Protein AF-A0A2V9ITG3-F1 (afdb_monomer)

pLDDT: mean 90.9, std 16.37, range [33.19, 98.81]

Foldseek 3Di:
DDPDDPPPPPDPPPQQDWDQDPPVGDTFGPDEAECQPCNLDPPCLVVLLVVVVVCVVSNGAEYEDEPNSHLNLLSLLVRCVVVPVSHQYEYEACDPDPVSLVVRVVVSCVSNVHPDHNYYYHPDDDD

Nearest PDB structures (foldseek):
  4exb-assembly2_C  TM=9.124E-01  e=1.976E-08  Pseudomonas aeruginosa PAO1
  4exb-assembly2_F  TM=9.125E-01  e=4.238E-08  Pseudomonas aeruginosa PAO1
  4exa-assembly1_B  TM=8.986E-01  e=3.732E-08  Pseudomonas aeruginosa PAO1
  4exb-assembly1_B  TM=9.087E-01  e=7.046E-08  Pseudomonas aeruginosa PAO1
  4exa-assembly1_A  TM=8.989E-01  e=3.240E-07  Pseudomonas aeruginosa PAO1

Mean predicted aligned error: 6.4 Å

Sequence (127 aa):
MNSADNLRGGTSIDALPSRPLGRIGKEVSILGLGGEGILRTHGETARAIRVIHRALDLGITYCDTAPAYASSRDYYGAALGERRQQVFLASKTHDRSRDGSLRLLDDSLLRLRTDHLDLWQLHDLRT

Radius of gyration: 18.31 Å; Cα contacts (8 Å, |Δi|>4): 181; chains: 1; bounding box: 38×40×70 Å

Secondary structure (DSSP, 8-state):
-------------PPPPEEE-GGG--EEESSEE-TTSGGGSSS-HHHHHHHHHHHHHTT--EEE--TTSTTHHHHHHHH-GGGGGG-EEEEEE---SHHHHHHHHHHHHHHHT-S--SEEEE-----

Structure (mmCIF, N/CA/C/O backbone):
data_AF-A0A2V9ITG3-F1
#
_entry.id   AF-A0A2V9ITG3-F1
#
loop_
_atom_site.group_PDB
_atom_site.id
_atom_site.type_symbol
_atom_site.label_atom_id
_atom_site.label_alt_id
_atom_site.label_comp_id
_atom_site.label_asym_id
_atom_site.label_entity_id
_atom_site.label_seq_id
_atom_site.pdbx_PDB_ins_code
_atom_site.Cartn_x
_atom_site.Cartn_y
_atom_site.Cartn_z
_atom_site.occupancy
_atom_site.B_iso_or_equiv
_atom_site.auth_seq_id
_atom_site.auth_comp_id
_atom_site.auth_asym_id
_atom_site.auth_atom_id
_atom_site.pdbx_PDB_model_num
ATOM 1 N N . MET A 1 1 ? -17.707 28.051 47.740 1.00 40.97 1 MET A N 1
ATOM 2 C CA . MET A 1 1 ? -17.905 27.454 46.403 1.00 40.97 1 MET A CA 1
ATOM 3 C C . MET A 1 1 ? -16.683 27.813 45.585 1.00 40.97 1 MET A C 1
ATOM 5 O O . MET A 1 1 ? -16.570 28.964 45.194 1.00 40.97 1 MET A O 1
ATOM 9 N N . ASN A 1 2 ? -15.712 26.903 45.477 1.00 33.19 2 ASN A N 1
ATOM 10 C CA . ASN A 1 2 ? -14.466 27.182 44.768 1.00 33.19 2 ASN A CA 1
ATOM 11 C C . ASN A 1 2 ? -14.447 26.402 43.453 1.00 33.19 2 ASN A C 1
ATOM 13 O O . ASN A 1 2 ? -14.582 25.180 43.444 1.00 33.19 2 ASN A O 1
ATOM 17 N N . SER A 1 3 ? -14.329 27.154 42.367 1.00 43.75 3 SER A N 1
ATOM 18 C CA . SER A 1 3 ? -14.246 26.696 40.988 1.00 43.75 3 SER A CA 1
ATOM 19 C C . SER A 1 3 ? -12.851 26.144 40.716 1.00 43.75 3 SER A C 1
ATOM 21 O O . SER A 1 3 ? -11.974 26.885 40.288 1.00 43.75 3 SER A O 1
ATOM 23 N N . ALA A 1 4 ? -12.626 24.860 40.981 1.00 43.00 4 ALA A N 1
ATOM 24 C CA . ALA A 1 4 ? -11.415 24.168 40.548 1.00 43.00 4 ALA A CA 1
ATOM 25 C C . ALA A 1 4 ? -11.599 22.650 40.654 1.00 43.00 4 ALA A C 1
ATOM 27 O O . ALA A 1 4 ? -11.068 22.051 41.578 1.00 43.00 4 ALA A O 1
ATOM 28 N N . ASP A 1 5 ? -12.357 22.021 39.744 1.00 44.09 5 ASP A N 1
ATOM 29 C CA . ASP A 1 5 ? -12.297 20.549 39.653 1.00 44.09 5 ASP A CA 1
ATOM 30 C C . ASP A 1 5 ? -12.671 19.915 38.300 1.00 44.09 5 ASP A C 1
ATOM 32 O O . ASP A 1 5 ? -12.990 18.735 38.235 1.00 44.09 5 ASP A O 1
ATOM 36 N N . ASN A 1 6 ? -12.592 20.648 37.181 1.00 41.38 6 ASN A N 1
ATOM 37 C CA . ASN A 1 6 ? -12.996 20.106 35.869 1.00 41.38 6 ASN A CA 1
ATOM 38 C C . ASN A 1 6 ? -11.874 20.028 34.817 1.00 41.38 6 ASN A C 1
ATOM 40 O O . ASN A 1 6 ? -12.112 20.243 33.634 1.00 41.38 6 ASN A O 1
ATOM 44 N N . LEU A 1 7 ? -10.643 19.693 35.226 1.00 44.16 7 LEU A N 1
ATOM 45 C CA . LEU A 1 7 ? -9.507 19.508 34.301 1.00 44.16 7 LEU A CA 1
ATOM 46 C C . LEU A 1 7 ? -8.921 18.085 34.277 1.00 44.16 7 LEU A C 1
ATOM 48 O O . LEU A 1 7 ? -7.774 17.891 33.886 1.00 44.16 7 LEU A O 1
ATOM 52 N N . ARG A 1 8 ? -9.706 17.061 34.629 1.00 46.09 8 ARG A N 1
ATOM 53 C CA . ARG A 1 8 ? -9.332 15.650 34.403 1.00 46.09 8 ARG A CA 1
ATOM 54 C C . ARG A 1 8 ? -10.252 14.970 33.390 1.00 46.09 8 ARG A C 1
ATOM 56 O O . ARG A 1 8 ? -10.759 13.884 33.630 1.00 46.09 8 ARG A O 1
ATOM 63 N N . GLY A 1 9 ? -10.462 15.613 32.246 1.00 39.00 9 GLY A N 1
ATOM 64 C CA . GLY A 1 9 ? -10.993 14.956 31.055 1.00 39.00 9 GLY A CA 1
ATOM 65 C C . GLY A 1 9 ? -9.828 14.520 30.180 1.00 39.00 9 GLY A C 1
ATOM 66 O O . GLY A 1 9 ? -9.406 15.276 29.312 1.00 39.00 9 GLY A O 1
ATOM 67 N N . GLY A 1 10 ? -9.265 13.336 30.431 1.00 40.88 10 GLY A N 1
ATOM 68 C CA . GLY A 1 10 ? -8.430 12.692 29.422 1.00 40.88 10 GLY A CA 1
ATOM 69 C C . GLY A 1 10 ? -9.311 12.486 28.198 1.00 40.88 10 GLY A C 1
ATOM 70 O O . GLY A 1 10 ? -10.296 11.760 28.282 1.00 40.88 10 GLY A O 1
ATOM 71 N N . THR A 1 11 ? -9.021 13.180 27.102 1.00 45.78 11 THR A N 1
ATOM 72 C CA . THR A 1 11 ? -9.685 12.939 25.827 1.00 45.78 11 THR A CA 1
ATOM 73 C C . THR A 1 11 ? -9.420 11.486 25.459 1.00 45.78 11 THR A C 1
ATOM 75 O O . THR A 1 11 ? -8.311 11.133 25.052 1.00 45.78 11 THR A O 1
ATOM 78 N N . SER A 1 12 ? -10.427 10.620 25.618 1.00 53.47 12 SER A N 1
ATOM 79 C CA . SER A 1 12 ? -10.495 9.441 24.770 1.00 53.47 12 SER A CA 1
ATOM 80 C C . SER A 1 12 ? -10.388 9.988 23.360 1.00 53.47 12 SER A C 1
ATOM 82 O O . SER A 1 12 ? -11.164 10.856 22.961 1.00 53.47 12 SER A O 1
ATOM 84 N N . ILE A 1 13 ? -9.349 9.585 22.639 1.00 60.88 13 ILE A N 1
ATOM 85 C CA . ILE A 1 13 ? -9.327 9.825 21.206 1.00 60.88 13 ILE A CA 1
ATOM 86 C C . ILE A 1 13 ? -10.509 9.002 20.716 1.00 60.88 13 ILE A C 1
ATOM 88 O O . ILE A 1 13 ? -10.433 7.772 20.729 1.00 60.88 13 ILE A O 1
ATOM 92 N N . ASP A 1 14 ? -11.637 9.655 20.436 1.00 72.38 14 ASP A N 1
ATOM 93 C CA . ASP A 1 14 ? -12.768 8.971 19.830 1.00 72.38 14 ASP A CA 1
ATOM 94 C C . ASP A 1 14 ? -12.228 8.231 18.608 1.00 72.38 14 ASP A C 1
ATOM 96 O O . ASP A 1 14 ? -11.397 8.765 17.862 1.00 72.38 14 ASP A O 1
ATOM 100 N N . ALA A 1 15 ? -12.614 6.961 18.472 1.00 81.62 15 ALA A N 1
ATOM 101 C CA . ALA A 1 15 ? -12.135 6.117 17.389 1.00 81.62 15 ALA A CA 1
ATOM 102 C C . ALA A 1 15 ? -12.287 6.859 16.053 1.00 81.62 15 ALA A C 1
ATOM 104 O O . ALA A 1 15 ? -13.326 7.478 15.801 1.00 81.62 15 ALA A O 1
ATOM 105 N N . LEU A 1 16 ? -11.243 6.822 15.215 1.00 93.19 16 LEU A N 1
ATOM 106 C CA . LEU A 1 16 ? -11.235 7.521 13.932 1.00 93.19 16 LEU A CA 1
ATOM 107 C C . LEU A 1 16 ? -12.492 7.119 13.137 1.00 93.19 16 LEU A C 1
ATOM 109 O O . LEU A 1 16 ? -12.670 5.924 12.888 1.00 93.19 16 LEU A O 1
ATOM 113 N N . PRO A 1 17 ? -13.368 8.067 12.744 1.00 96.38 17 PRO A N 1
ATOM 114 C CA . PRO A 1 17 ? -14.622 7.715 12.093 1.00 96.38 17 PRO A CA 1
ATOM 115 C C . PRO A 1 17 ? -14.404 6.883 10.826 1.00 96.38 17 PRO A C 1
ATOM 117 O O . PRO A 1 17 ? -13.418 7.076 10.107 1.00 96.38 17 PRO A O 1
ATOM 120 N N . SER A 1 18 ? -15.351 5.996 10.523 1.00 96.88 18 SER A N 1
ATOM 121 C CA . SER A 1 18 ? -15.377 5.220 9.282 1.00 96.88 18 SER A CA 1
ATOM 122 C C . SER A 1 18 ? -16.533 5.632 8.375 1.00 96.88 18 SER A C 1
ATOM 124 O O . SER A 1 18 ? -17.512 6.244 8.813 1.00 96.88 18 SER A O 1
ATOM 126 N N . ARG A 1 19 ? -16.388 5.334 7.083 1.00 97.62 19 ARG A N 1
ATOM 127 C CA . ARG A 1 19 ? -17.440 5.460 6.075 1.00 97.62 19 ARG A CA 1
ATOM 128 C C . ARG A 1 19 ? -17.390 4.285 5.094 1.00 97.62 19 ARG A C 1
ATOM 130 O O . ARG A 1 19 ? -16.294 3.798 4.797 1.00 97.62 19 ARG A O 1
ATOM 137 N N . PRO A 1 20 ? -18.534 3.889 4.510 1.00 98.00 20 PRO A N 1
ATOM 138 C CA . PRO A 1 20 ? -18.556 2.878 3.465 1.00 98.00 20 PRO A CA 1
ATOM 139 C C . PRO A 1 20 ? -17.911 3.423 2.188 1.00 98.00 20 PRO A C 1
ATOM 141 O O . PRO A 1 20 ? -18.214 4.532 1.732 1.00 98.00 20 PRO A O 1
ATOM 144 N N . LEU A 1 21 ? -17.041 2.626 1.570 1.00 96.81 21 LEU A N 1
ATOM 145 C CA . LEU A 1 21 ? -16.404 2.979 0.307 1.00 96.81 21 LEU A CA 1
ATOM 146 C C . LEU A 1 21 ? -17.370 2.773 -0.871 1.00 96.81 21 LEU A C 1
ATOM 148 O O . LEU A 1 21 ? -17.430 1.705 -1.482 1.00 96.81 21 LEU A O 1
ATOM 152 N N . GLY A 1 22 ? -18.134 3.812 -1.207 1.00 95.19 22 GLY A N 1
ATOM 153 C CA . GLY A 1 22 ? -19.051 3.808 -2.349 1.00 95.19 22 GLY A CA 1
ATOM 154 C C . GLY A 1 22 ? -19.985 2.592 -2.349 1.00 95.19 22 GLY A C 1
ATOM 155 O O . GLY A 1 22 ? -20.557 2.232 -1.326 1.00 95.19 22 GLY A O 1
ATOM 156 N N . ARG A 1 23 ? -20.122 1.930 -3.505 1.00 95.81 23 ARG A N 1
ATOM 157 C CA . ARG A 1 23 ? -20.928 0.700 -3.638 1.00 95.81 23 ARG A CA 1
ATOM 158 C C . ARG A 1 23 ? -20.206 -0.571 -3.181 1.00 95.81 23 ARG A C 1
ATOM 160 O O . ARG A 1 23 ? -20.860 -1.597 -3.052 1.00 95.81 23 ARG A O 1
ATOM 167 N N . ILE A 1 24 ? -18.892 -0.509 -2.943 1.00 93.62 24 ILE A N 1
ATOM 168 C CA . ILE A 1 24 ? -18.121 -1.638 -2.393 1.00 93.62 24 ILE A CA 1
ATOM 169 C C . ILE A 1 24 ? -18.601 -1.929 -0.964 1.00 93.62 24 ILE A C 1
ATOM 171 O O . ILE A 1 24 ? -18.556 -3.071 -0.521 1.00 93.62 24 ILE A O 1
ATOM 175 N N . GLY A 1 25 ? -19.080 -0.907 -0.242 1.00 95.44 25 GLY A N 1
ATOM 176 C CA . GLY A 1 25 ? -19.710 -1.062 1.074 1.00 95.44 25 GLY A CA 1
ATOM 177 C C . GLY A 1 25 ? -18.746 -1.443 2.200 1.00 95.44 25 GLY A C 1
ATOM 178 O O . GLY A 1 25 ? -19.170 -1.601 3.339 1.00 95.44 25 GLY A O 1
ATOM 179 N N . LYS A 1 26 ? -17.447 -1.572 1.912 1.00 96.50 26 LYS A N 1
ATOM 180 C CA . LYS A 1 26 ? -16.418 -1.790 2.927 1.00 96.50 26 LYS A CA 1
ATOM 181 C C . LYS A 1 26 ? -16.261 -0.530 3.775 1.00 96.50 26 LYS A C 1
ATOM 183 O O . LYS A 1 26 ? -15.973 0.536 3.234 1.00 96.50 26 LYS A O 1
ATOM 188 N N . GLU A 1 27 ? -16.407 -0.672 5.087 1.00 97.50 27 GLU A N 1
ATOM 189 C CA . GLU A 1 27 ? -16.092 0.385 6.047 1.00 97.50 27 GLU A CA 1
ATOM 190 C C . GLU A 1 27 ? -14.583 0.636 6.085 1.00 97.50 27 GLU A C 1
ATOM 192 O O . GLU A 1 27 ? -13.795 -0.276 6.357 1.00 97.50 27 GLU A O 1
ATOM 197 N N . VAL A 1 28 ? -14.187 1.877 5.814 1.00 97.81 28 VAL A N 1
ATOM 198 C CA . VAL A 1 28 ? -12.799 2.342 5.885 1.00 97.81 28 VAL A CA 1
ATOM 199 C C . VAL A 1 28 ? -12.731 3.649 6.665 1.00 97.81 28 VAL A C 1
ATOM 201 O O . VAL A 1 28 ? -13.698 4.410 6.702 1.00 97.81 28 VAL A O 1
ATOM 204 N N . SER A 1 29 ? -11.598 3.919 7.304 1.00 98.06 29 SER A N 1
ATOM 205 C CA . SER A 1 29 ? -11.368 5.171 8.023 1.00 98.06 29 SER A CA 1
ATOM 206 C C . SER A 1 29 ? -11.512 6.384 7.099 1.00 98.06 29 SER A C 1
ATOM 208 O O . SER A 1 29 ? -11.103 6.351 5.939 1.00 98.06 29 SER A O 1
ATOM 210 N N . ILE A 1 30 ? -12.038 7.498 7.621 1.00 96.75 30 ILE A N 1
ATOM 211 C CA . ILE A 1 30 ? -12.209 8.743 6.846 1.00 96.75 30 ILE A CA 1
ATOM 212 C C . ILE A 1 30 ? -10.884 9.395 6.417 1.00 96.75 30 ILE A C 1
ATOM 214 O O . ILE A 1 30 ? -10.885 10.289 5.573 1.00 96.75 30 ILE A O 1
ATOM 218 N N . LEU A 1 31 ? -9.762 8.953 6.990 1.00 96.94 31 LEU A N 1
ATOM 219 C CA . LEU A 1 31 ? -8.406 9.291 6.564 1.00 96.94 31 LEU A CA 1
ATOM 220 C C . LEU A 1 31 ? -7.690 8.023 6.105 1.00 96.94 31 LEU A C 1
ATOM 222 O O . LEU A 1 31 ? -7.851 6.973 6.722 1.00 96.94 31 LEU A O 1
ATOM 226 N N . GLY A 1 32 ? -6.868 8.133 5.064 1.00 97.44 32 GLY A N 1
ATOM 227 C CA . GLY A 1 32 ? -6.016 7.048 4.580 1.00 97.44 32 GLY A CA 1
ATOM 228 C C . GLY A 1 32 ? -4.529 7.375 4.695 1.00 97.44 32 GLY A C 1
ATOM 229 O O . GLY A 1 32 ? -4.137 8.544 4.691 1.00 97.44 32 GLY A O 1
ATOM 230 N N . LEU A 1 33 ? -3.691 6.340 4.756 1.00 98.31 33 LEU A N 1
ATOM 231 C CA . LEU A 1 33 ? -2.240 6.476 4.650 1.00 98.31 33 LEU A CA 1
ATOM 232 C C . LEU A 1 33 ? -1.817 6.401 3.177 1.00 98.31 33 LEU A C 1
ATOM 234 O O . LEU A 1 33 ? -1.843 5.334 2.562 1.00 98.31 33 LEU A O 1
ATOM 238 N N . GLY A 1 34 ? -1.406 7.541 2.621 1.00 96.62 34 GLY A N 1
ATOM 239 C CA . GLY A 1 34 ? -0.881 7.633 1.258 1.00 96.62 34 GLY A CA 1
ATOM 240 C C . GLY A 1 34 ? 0.555 7.114 1.121 1.00 96.62 34 GLY A C 1
ATOM 241 O O . GLY A 1 34 ? 1.404 7.362 1.981 1.00 96.62 34 GLY A O 1
ATOM 242 N N . GLY A 1 35 ? 0.850 6.451 0.000 1.00 92.44 35 GLY A N 1
ATOM 243 C CA . GLY A 1 35 ? 2.172 5.886 -0.302 1.00 92.44 35 GLY A CA 1
ATOM 244 C C . GLY A 1 35 ? 3.220 6.882 -0.824 1.00 92.44 35 GLY A C 1
ATOM 245 O O . GLY A 1 35 ? 4.370 6.499 -1.016 1.00 92.44 35 GLY A O 1
ATOM 246 N N . GLU A 1 36 ? 2.846 8.146 -1.040 1.00 86.75 36 GLU A N 1
A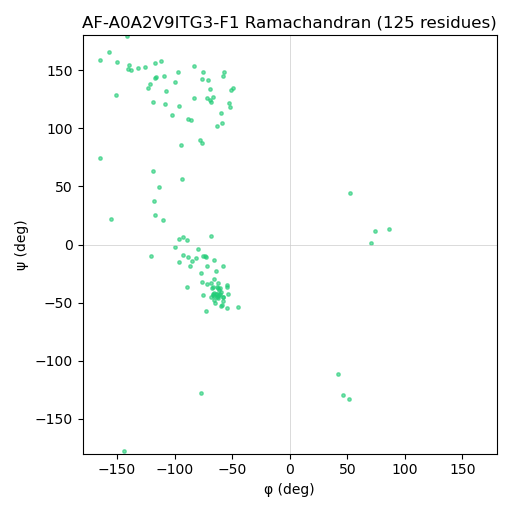TOM 247 C CA . GLU A 1 36 ? 3.655 9.160 -1.744 1.00 86.75 36 GLU A CA 1
ATOM 248 C C . GLU A 1 36 ? 4.647 9.928 -0.839 1.00 86.75 36 GLU A C 1
ATOM 250 O O . GLU A 1 36 ? 5.589 10.539 -1.336 1.00 86.75 36 GLU A O 1
ATOM 255 N N . GLY A 1 37 ? 4.451 9.912 0.488 1.00 88.81 37 GLY A N 1
ATOM 256 C CA . GLY A 1 37 ? 5.290 10.634 1.460 1.00 88.81 37 GLY A CA 1
ATOM 257 C C . GLY A 1 37 ? 6.632 9.943 1.743 1.00 88.81 37 GLY A C 1
ATOM 258 O O . GLY A 1 37 ? 7.355 9.551 0.833 1.00 88.81 37 GLY A O 1
ATOM 259 N N . ILE A 1 38 ? 6.958 9.715 3.023 1.00 89.50 38 ILE A N 1
ATOM 260 C CA . ILE A 1 38 ? 8.146 8.914 3.403 1.00 89.50 38 ILE A CA 1
ATOM 261 C C . ILE A 1 38 ? 8.108 7.492 2.816 1.00 89.50 38 ILE A C 1
ATOM 263 O O . ILE A 1 38 ? 9.123 6.820 2.708 1.00 89.50 38 ILE A O 1
ATOM 267 N N . LEU A 1 39 ? 6.935 7.022 2.397 1.00 92.62 39 LEU A N 1
ATOM 268 C CA . LEU A 1 39 ? 6.791 5.730 1.743 1.00 92.62 39 LEU A CA 1
ATOM 269 C C . LEU A 1 39 ? 7.358 5.718 0.306 1.00 92.62 39 LEU A C 1
ATOM 271 O O . LEU A 1 39 ? 7.687 4.641 -0.183 1.00 92.62 39 LEU A O 1
ATOM 275 N N . ARG A 1 40 ? 7.560 6.873 -0.347 1.00 93.25 40 ARG A N 1
ATOM 276 C CA . ARG A 1 40 ? 8.184 6.977 -1.681 1.00 93.25 40 ARG A CA 1
ATOM 277 C C . ARG A 1 40 ? 9.700 7.212 -1.634 1.00 93.25 40 ARG A C 1
ATOM 279 O O . ARG A 1 40 ? 10.331 7.420 -2.666 1.00 93.25 40 ARG A O 1
ATOM 286 N N . THR A 1 41 ? 10.336 7.173 -0.471 1.0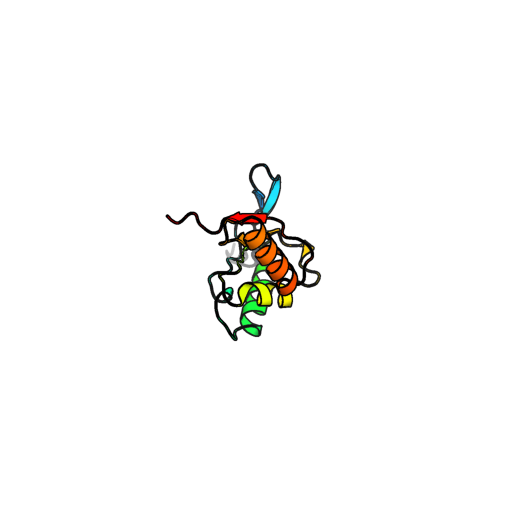0 91.88 41 THR A N 1
ATOM 287 C CA . THR A 1 41 ? 11.796 7.325 -0.376 1.00 91.88 41 THR A CA 1
ATOM 288 C C . THR A 1 41 ? 12.482 5.965 -0.292 1.00 91.88 41 THR A C 1
ATOM 290 O O . THR A 1 41 ? 11.925 5.003 0.233 1.00 91.88 41 THR A O 1
ATOM 293 N N . HIS A 1 42 ? 13.695 5.849 -0.831 1.00 92.88 42 HIS A N 1
ATOM 294 C CA . HIS A 1 42 ? 14.536 4.660 -0.650 1.00 92.88 42 HIS A CA 1
ATOM 295 C C . HIS A 1 42 ? 15.299 4.730 0.680 1.00 92.88 42 HIS A C 1
ATOM 297 O O . HIS A 1 42 ? 15.573 5.819 1.175 1.00 92.88 42 HIS A O 1
ATOM 303 N N . GLY A 1 43 ? 15.662 3.573 1.242 1.00 94.69 43 GLY A N 1
ATOM 304 C CA . GLY A 1 43 ? 16.536 3.488 2.422 1.00 94.69 43 GLY A CA 1
ATOM 305 C C . GLY A 1 43 ? 15.890 3.880 3.756 1.00 94.69 43 GLY A C 1
ATOM 306 O O . GLY A 1 43 ? 16.588 4.014 4.753 1.00 94.69 43 GLY A O 1
ATOM 307 N N . GLU A 1 44 ? 14.566 4.033 3.805 1.00 96.31 44 GLU A N 1
ATOM 308 C CA . GLU A 1 44 ? 13.827 4.543 4.970 1.00 96.31 44 GLU A CA 1
ATOM 309 C C . GLU A 1 44 ? 12.993 3.457 5.664 1.00 96.31 44 GLU A C 1
ATOM 311 O O . GLU A 1 44 ? 12.056 3.760 6.401 1.00 96.31 44 GLU A O 1
ATOM 316 N N . THR A 1 45 ? 13.335 2.179 5.468 1.00 95.50 45 THR A N 1
ATOM 317 C CA . THR A 1 45 ? 12.570 1.014 5.948 1.00 95.50 45 THR A CA 1
ATOM 318 C C . THR A 1 45 ? 12.111 1.156 7.397 1.00 95.50 45 THR A C 1
ATOM 320 O O . THR A 1 45 ? 10.917 1.084 7.679 1.00 95.50 45 THR A O 1
ATOM 323 N N . ALA A 1 46 ? 13.031 1.426 8.329 1.00 97.12 46 ALA A N 1
ATOM 324 C CA . ALA A 1 46 ? 12.690 1.533 9.747 1.00 97.12 46 ALA A CA 1
ATOM 325 C C . ALA A 1 46 ? 11.7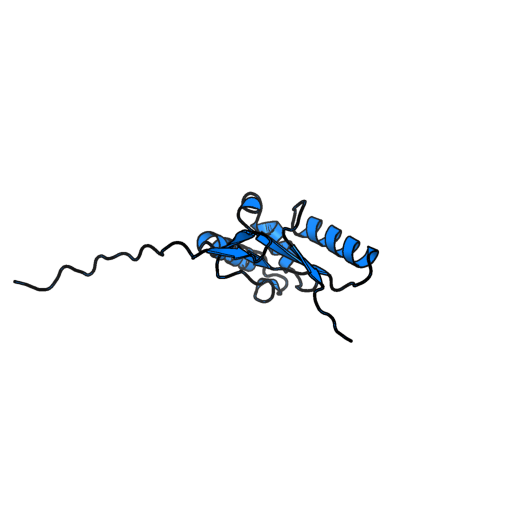28 2.697 10.037 1.00 97.12 46 ALA A C 1
ATOM 327 O O . ALA A 1 46 ? 10.852 2.584 10.894 1.00 97.12 46 ALA A O 1
ATOM 328 N N . ARG A 1 47 ? 11.876 3.826 9.338 1.00 97.69 47 ARG A N 1
ATOM 329 C CA . ARG A 1 47 ? 11.018 5.001 9.516 1.00 97.69 47 ARG A CA 1
ATOM 330 C C . ARG A 1 47 ? 9.646 4.788 8.885 1.00 97.69 47 ARG A C 1
ATOM 332 O O . ARG A 1 47 ? 8.647 5.103 9.525 1.00 97.69 47 ARG A O 1
ATOM 339 N N . ALA A 1 48 ? 9.592 4.225 7.682 1.00 97.94 48 ALA A N 1
ATOM 340 C CA . ALA A 1 48 ? 8.351 3.908 6.988 1.00 97.94 48 ALA A CA 1
ATOM 341 C C . ALA A 1 48 ? 7.518 2.878 7.764 1.00 97.94 48 ALA A C 1
ATOM 343 O O . ALA A 1 48 ? 6.330 3.107 7.974 1.00 97.94 48 ALA A O 1
ATOM 344 N N . ILE A 1 49 ? 8.144 1.817 8.291 1.00 98.12 49 ILE A N 1
ATOM 345 C CA . ILE A 1 49 ? 7.477 0.828 9.155 1.00 98.12 49 ILE A CA 1
ATOM 346 C C . ILE A 1 49 ? 6.864 1.505 10.390 1.00 98.12 49 ILE A C 1
ATOM 348 O O . ILE A 1 49 ? 5.701 1.261 10.707 1.00 98.12 49 ILE A O 1
ATOM 352 N N . ARG A 1 50 ? 7.598 2.408 11.061 1.00 98.19 50 ARG A N 1
ATOM 353 C CA . ARG A 1 50 ? 7.052 3.160 12.207 1.00 98.19 50 ARG A CA 1
ATOM 354 C C . ARG A 1 50 ? 5.857 4.028 11.823 1.00 98.19 50 ARG A C 1
ATOM 356 O O . ARG A 1 50 ? 4.910 4.108 12.597 1.00 98.19 50 ARG A O 1
ATOM 363 N N . VAL A 1 51 ? 5.887 4.669 10.655 1.00 98.12 51 VAL A N 1
ATOM 364 C CA . VAL A 1 51 ? 4.754 5.471 10.165 1.00 98.12 51 VAL A CA 1
ATOM 365 C C . VAL A 1 51 ? 3.542 4.592 9.872 1.00 98.12 51 VAL A C 1
ATOM 367 O O . VAL A 1 51 ? 2.445 4.943 10.297 1.00 98.12 51 VAL A O 1
ATOM 370 N N . ILE A 1 52 ? 3.735 3.443 9.218 1.00 98.38 52 ILE A N 1
ATOM 371 C CA . ILE A 1 52 ? 2.654 2.490 8.939 1.00 98.38 52 ILE A CA 1
ATOM 372 C C . ILE A 1 52 ? 2.035 2.008 10.250 1.00 98.38 52 ILE A C 1
ATOM 374 O O . ILE A 1 52 ? 0.835 2.165 10.440 1.00 98.38 52 ILE A O 1
ATOM 378 N N . HIS A 1 53 ? 2.836 1.508 11.194 1.00 98.44 53 HIS A N 1
ATOM 379 C CA . HIS A 1 53 ? 2.319 1.070 12.492 1.00 98.44 53 HIS A CA 1
ATOM 380 C C . HIS A 1 53 ? 1.595 2.183 13.235 1.00 98.44 53 HIS A C 1
ATOM 382 O O . HIS A 1 53 ? 0.480 1.967 13.694 1.00 98.44 53 HIS A O 1
ATOM 388 N N . ARG A 1 54 ? 2.165 3.393 13.274 1.00 97.81 54 ARG A N 1
ATOM 389 C CA . ARG A 1 54 ? 1.517 4.518 13.946 1.00 97.81 54 ARG A CA 1
ATOM 390 C C . ARG A 1 54 ? 0.178 4.881 13.307 1.00 97.81 54 ARG A C 1
ATOM 392 O O . ARG A 1 54 ? -0.739 5.239 14.034 1.00 97.81 54 ARG A O 1
ATOM 399 N N . ALA A 1 55 ? 0.056 4.801 11.983 1.00 97.69 55 ALA A N 1
ATOM 400 C CA . ALA A 1 55 ? -1.211 5.021 11.294 1.00 97.69 55 ALA A CA 1
ATOM 401 C C . ALA A 1 55 ? -2.263 3.981 11.714 1.00 97.69 55 ALA A C 1
ATOM 403 O O . ALA A 1 55 ? -3.380 4.361 12.064 1.00 97.69 55 ALA A O 1
ATOM 404 N N . LEU A 1 56 ? -1.890 2.697 11.753 1.00 97.62 56 LEU A N 1
ATOM 405 C CA . LEU A 1 56 ? -2.784 1.618 12.193 1.00 97.62 56 LEU A CA 1
ATOM 406 C C . LEU A 1 56 ? -3.184 1.774 13.667 1.00 97.62 56 LEU A C 1
ATOM 408 O O . LEU A 1 56 ? -4.360 1.667 13.997 1.00 97.62 56 LEU A O 1
ATOM 412 N N . ASP A 1 57 ? -2.233 2.118 14.538 1.00 97.00 57 ASP A N 1
ATOM 413 C CA . ASP A 1 57 ? -2.484 2.363 15.965 1.00 97.00 57 ASP A CA 1
ATOM 414 C C . ASP A 1 57 ? -3.404 3.581 16.196 1.00 97.00 57 ASP A C 1
ATOM 416 O O . ASP A 1 57 ? -4.038 3.696 17.243 1.00 97.00 57 ASP A O 1
ATOM 420 N N . LEU A 1 58 ? -3.475 4.505 15.230 1.00 96.62 58 LEU A N 1
ATOM 421 C CA . LEU A 1 58 ? -4.389 5.654 15.220 1.00 96.62 58 LEU A CA 1
ATOM 422 C C . LEU A 1 58 ? -5.745 5.345 14.557 1.00 96.62 58 LEU A C 1
ATOM 424 O O . LEU A 1 58 ? -6.575 6.244 14.425 1.00 96.62 58 LEU A O 1
ATOM 428 N N . GLY A 1 59 ? -5.980 4.099 14.139 1.00 96.94 59 GLY A N 1
ATOM 429 C CA . GLY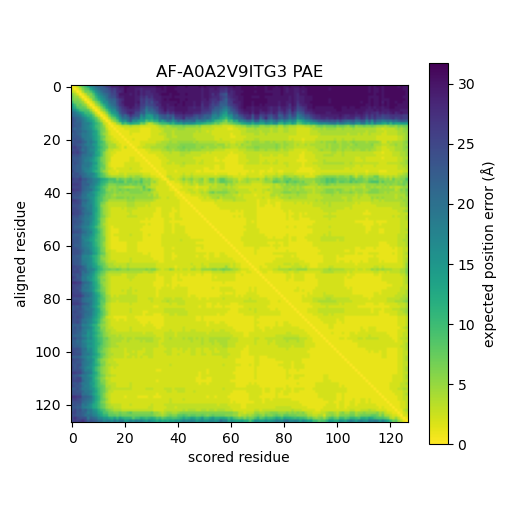 A 1 59 ? -7.243 3.654 13.550 1.00 96.94 59 GLY A CA 1
ATOM 430 C C . GLY A 1 59 ? -7.372 3.881 12.043 1.00 96.94 59 GLY A C 1
ATOM 431 O O . GLY A 1 59 ? -8.477 3.774 11.514 1.00 96.94 59 GLY A O 1
ATOM 432 N N . ILE A 1 60 ? -6.284 4.191 11.329 1.00 98.12 60 ILE A N 1
ATOM 433 C CA . ILE A 1 60 ? -6.311 4.253 9.861 1.00 98.12 60 ILE A CA 1
ATOM 434 C C . ILE A 1 60 ? -6.415 2.833 9.301 1.00 98.12 60 ILE A C 1
ATOM 436 O O . ILE A 1 60 ? -5.579 1.983 9.592 1.00 98.12 60 ILE A O 1
ATOM 440 N N . THR A 1 61 ? -7.411 2.599 8.451 1.00 98.12 61 THR A N 1
ATOM 441 C CA . THR A 1 61 ? -7.660 1.312 7.790 1.00 98.12 61 THR A CA 1
ATOM 442 C C . THR A 1 61 ? -7.615 1.397 6.267 1.00 98.12 61 THR A C 1
ATOM 444 O O . THR A 1 61 ? -7.585 0.359 5.623 1.00 98.12 61 THR A O 1
ATOM 447 N N . TYR A 1 62 ? -7.559 2.586 5.659 1.00 98.38 62 TYR A N 1
ATOM 448 C CA . TYR A 1 62 ? -7.310 2.727 4.218 1.00 98.38 62 TYR A CA 1
ATOM 449 C C . TYR A 1 62 ? -5.825 2.992 3.947 1.00 98.38 62 TYR A C 1
ATOM 451 O O . TYR A 1 62 ? -5.284 4.012 4.381 1.00 98.38 62 TYR A O 1
ATOM 459 N N . CYS A 1 63 ? -5.164 2.113 3.197 1.00 98.56 63 CYS A N 1
ATOM 460 C CA . CYS A 1 63 ? -3.750 2.240 2.844 1.00 98.56 63 CYS A CA 1
ATOM 461 C C . CYS A 1 63 ? -3.568 2.234 1.327 1.00 98.56 63 CYS A C 1
ATOM 463 O O . CYS A 1 63 ? -4.135 1.398 0.628 1.00 98.56 63 CYS A O 1
ATOM 465 N N . ASP A 1 64 ? -2.743 3.147 0.822 1.00 98.38 64 ASP A N 1
ATOM 466 C CA . ASP A 1 64 ? -2.488 3.304 -0.607 1.00 98.38 64 ASP A CA 1
ATOM 467 C C . ASP A 1 64 ? -0.999 3.137 -0.937 1.00 98.38 64 ASP A C 1
ATOM 469 O O . ASP A 1 64 ? -0.121 3.641 -0.232 1.00 98.38 64 ASP A O 1
ATOM 473 N N . THR A 1 65 ? -0.716 2.438 -2.034 1.00 98.62 65 THR A N 1
ATOM 474 C CA . THR A 1 65 ? 0.623 2.287 -2.613 1.00 98.62 65 THR A CA 1
ATOM 475 C C . THR A 1 65 ? 0.552 2.254 -4.148 1.00 98.62 65 THR A C 1
ATOM 477 O O . THR A 1 65 ? -0.513 2.441 -4.739 1.00 98.62 65 THR A O 1
ATOM 480 N N . ALA A 1 66 ? 1.691 2.081 -4.820 1.00 97.94 66 ALA A N 1
ATOM 481 C CA . ALA A 1 66 ? 1.769 1.834 -6.258 1.00 97.94 66 ALA A CA 1
ATOM 482 C C . ALA A 1 66 ? 3.162 1.314 -6.663 1.00 97.94 66 ALA A C 1
ATOM 484 O O . ALA A 1 66 ? 4.152 1.613 -5.988 1.00 97.94 66 ALA A O 1
ATOM 485 N N . PRO A 1 67 ? 3.293 0.644 -7.823 1.00 96.50 67 PRO A N 1
ATOM 486 C CA . PRO A 1 67 ? 4.579 0.348 -8.446 1.00 96.50 67 PRO A CA 1
ATOM 487 C C . PRO A 1 67 ? 5.463 1.566 -8.686 1.00 96.50 67 PRO A C 1
ATOM 489 O O . PRO A 1 67 ? 6.675 1.465 -8.520 1.00 96.50 67 PRO A O 1
ATOM 492 N N . ALA A 1 68 ? 4.871 2.719 -9.010 1.00 94.94 68 ALA A N 1
ATOM 493 C CA . ALA A 1 68 ? 5.626 3.952 -9.220 1.00 94.94 68 ALA A CA 1
ATOM 494 C C . ALA A 1 68 ? 6.150 4.582 -7.912 1.00 94.94 68 ALA A C 1
ATOM 496 O O . ALA A 1 68 ? 6.952 5.512 -7.961 1.00 94.94 68 ALA A O 1
ATOM 497 N N . TYR A 1 69 ? 5.726 4.103 -6.735 1.00 95.88 69 TYR A N 1
ATOM 498 C CA . TYR A 1 69 ? 6.078 4.702 -5.443 1.00 95.88 69 TYR A CA 1
ATOM 499 C C . TYR A 1 69 ? 7.313 4.052 -4.816 1.00 95.88 69 TYR A C 1
ATOM 501 O O . TYR A 1 69 ? 7.259 3.564 -3.689 1.00 95.88 69 TYR A O 1
ATOM 509 N N . ALA A 1 70 ? 8.433 4.041 -5.540 1.00 93.50 70 ALA A N 1
ATOM 510 C CA . ALA A 1 70 ? 9.739 3.594 -5.044 1.00 93.50 70 ALA A CA 1
ATOM 511 C C . ALA A 1 70 ? 9.673 2.313 -4.168 1.00 93.50 70 ALA A C 1
ATOM 513 O O . ALA A 1 70 ? 9.378 1.221 -4.666 1.00 93.50 70 ALA A O 1
ATOM 514 N N . SER A 1 71 ? 9.944 2.440 -2.862 1.00 96.25 71 SER A N 1
ATOM 515 C CA . SER A 1 71 ? 9.998 1.328 -1.896 1.00 96.25 71 SER A CA 1
ATOM 516 C C . SER A 1 71 ? 8.698 1.125 -1.104 1.00 96.25 71 SER A C 1
ATOM 518 O O . SER A 1 71 ? 8.648 0.271 -0.224 1.00 96.25 71 SER A O 1
ATOM 520 N N . SER A 1 72 ? 7.629 1.870 -1.412 1.00 98.00 72 SER A N 1
ATOM 521 C CA . SER A 1 72 ? 6.370 1.865 -0.650 1.00 98.00 72 SER A CA 1
ATOM 522 C C . SER A 1 72 ? 5.798 0.457 -0.471 1.00 98.00 72 SER A C 1
ATOM 524 O O . SER A 1 72 ? 5.391 0.093 0.632 1.00 98.00 72 SER A O 1
ATOM 526 N N . ARG A 1 73 ? 5.831 -0.360 -1.533 1.00 98.06 73 ARG A N 1
ATOM 527 C CA . ARG A 1 73 ? 5.351 -1.749 -1.504 1.00 98.06 73 ARG A CA 1
ATOM 528 C C . ARG A 1 73 ? 6.162 -2.626 -0.549 1.00 98.06 73 ARG A C 1
ATOM 530 O O . ARG A 1 73 ? 5.574 -3.361 0.235 1.00 98.06 73 ARG A O 1
ATOM 537 N N . ASP A 1 74 ? 7.487 -2.488 -0.548 1.00 98.25 74 ASP A N 1
ATOM 538 C CA . ASP A 1 74 ? 8.352 -3.255 0.359 1.00 98.25 74 ASP A CA 1
ATOM 539 C C . ASP A 1 74 ? 8.131 -2.850 1.816 1.00 98.25 74 ASP A C 1
ATOM 541 O O . ASP A 1 74 ? 8.160 -3.693 2.710 1.00 98.25 74 ASP A O 1
ATOM 545 N N . TYR A 1 75 ? 7.885 -1.562 2.070 1.00 98.50 75 TYR A N 1
ATOM 546 C CA . TYR A 1 75 ? 7.619 -1.071 3.420 1.00 98.50 75 TYR A CA 1
ATOM 547 C C . TYR A 1 75 ? 6.304 -1.608 3.974 1.00 98.50 75 TYR A C 1
ATOM 549 O O . TYR A 1 75 ? 6.274 -2.056 5.119 1.00 98.50 75 TYR A O 1
ATOM 557 N N . TYR A 1 76 ? 5.241 -1.631 3.166 1.00 98.50 76 TYR A N 1
ATOM 558 C CA . TYR A 1 76 ? 3.996 -2.293 3.554 1.00 98.50 76 TYR A CA 1
ATOM 559 C C . TYR A 1 76 ? 4.194 -3.798 3.754 1.00 98.50 76 TYR A C 1
ATOM 561 O O . TYR A 1 76 ? 3.767 -4.317 4.783 1.00 98.50 76 TYR A O 1
ATOM 569 N N . GLY A 1 77 ? 4.897 -4.487 2.849 1.00 98.31 77 GLY A N 1
ATOM 570 C CA . GLY A 1 77 ? 5.164 -5.920 3.001 1.00 98.31 77 GLY A CA 1
ATOM 571 C C . GLY A 1 77 ? 5.988 -6.265 4.242 1.00 98.31 77 GLY A C 1
ATOM 572 O O . GLY A 1 77 ? 5.768 -7.299 4.870 1.00 98.31 77 GLY A O 1
ATOM 573 N N . ALA A 1 78 ? 6.901 -5.385 4.650 1.00 98.25 78 ALA A N 1
ATOM 574 C CA . ALA A 1 78 ? 7.653 -5.538 5.891 1.00 98.25 78 ALA A CA 1
ATOM 575 C C . ALA A 1 78 ? 6.831 -5.199 7.149 1.00 98.25 78 ALA A C 1
ATOM 577 O O . ALA A 1 78 ? 7.073 -5.790 8.198 1.00 98.25 78 ALA A O 1
ATOM 578 N N . ALA A 1 79 ? 5.887 -4.257 7.063 1.00 98.25 79 ALA A N 1
ATOM 579 C CA . ALA A 1 79 ? 5.139 -3.754 8.215 1.00 98.25 79 ALA A CA 1
ATOM 580 C C . ALA A 1 79 ? 3.855 -4.540 8.519 1.00 98.25 79 ALA A C 1
ATOM 582 O O . ALA A 1 79 ? 3.480 -4.657 9.682 1.00 98.25 79 ALA A O 1
ATOM 583 N N . LEU A 1 80 ? 3.132 -5.021 7.504 1.00 97.94 80 LEU A N 1
ATOM 584 C CA . LEU A 1 80 ? 1.758 -5.480 7.711 1.00 97.94 80 LEU A CA 1
ATOM 585 C C . LEU A 1 80 ? 1.696 -6.808 8.468 1.00 97.94 80 LEU A C 1
ATOM 587 O O . LEU A 1 80 ? 1.081 -6.836 9.527 1.00 97.94 80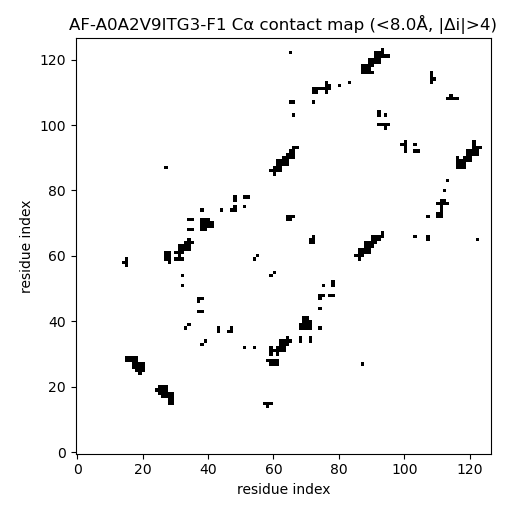 LEU A O 1
ATOM 591 N N . GLY A 1 81 ? 2.328 -7.882 7.984 1.00 97.69 81 GLY A N 1
ATOM 592 C CA . GLY A 1 81 ? 2.240 -9.206 8.620 1.00 97.69 81 GLY A CA 1
ATOM 593 C C . GLY A 1 81 ? 0.795 -9.577 8.989 1.00 97.69 81 GLY A C 1
ATOM 594 O O . GLY A 1 81 ? -0.124 -9.392 8.192 1.00 97.69 81 GLY A O 1
ATOM 595 N N . GLU A 1 82 ? 0.573 -9.989 10.238 1.00 97.06 82 GLU A N 1
ATOM 596 C CA . GLU A 1 82 ? -0.759 -10.262 10.804 1.00 97.06 82 GLU A CA 1
ATOM 597 C C . GLU A 1 82 ? -1.642 -9.018 11.000 1.00 97.06 82 GLU A C 1
ATOM 599 O O . GLU A 1 82 ? -2.671 -9.099 11.649 1.00 97.06 82 GLU A O 1
ATOM 604 N N . ARG A 1 83 ? -1.263 -7.828 10.534 1.00 97.94 83 ARG A N 1
ATOM 605 C CA . ARG A 1 83 ? -2.147 -6.652 10.476 1.00 97.94 83 ARG A CA 1
ATOM 606 C C . ARG A 1 83 ? -2.717 -6.431 9.080 1.00 97.94 83 ARG A C 1
ATOM 608 O O . ARG A 1 83 ? -3.528 -5.527 8.898 1.00 97.94 83 ARG A O 1
ATOM 615 N N . ARG A 1 84 ? -2.352 -7.257 8.090 1.00 98.44 84 ARG A N 1
ATOM 616 C CA . ARG A 1 84 ? -2.867 -7.162 6.714 1.00 98.44 84 ARG A CA 1
ATOM 617 C C . ARG A 1 84 ? -4.399 -7.192 6.657 1.00 98.44 84 ARG A C 1
ATOM 619 O O . ARG A 1 84 ? -4.978 -6.459 5.862 1.00 98.44 84 ARG A O 1
ATOM 626 N N . GLN A 1 85 ? -5.055 -7.975 7.511 1.00 97.44 85 GLN A N 1
ATOM 627 C CA . GLN A 1 85 ? -6.518 -8.071 7.586 1.00 97.44 85 GLN A CA 1
ATOM 628 C C . GLN A 1 85 ? -7.201 -6.840 8.203 1.00 97.44 85 GLN A C 1
ATOM 630 O O . GLN A 1 85 ? -8.423 -6.724 8.141 1.00 97.44 85 GLN A O 1
ATOM 635 N N . GLN A 1 86 ? -6.435 -5.926 8.808 1.00 97.06 86 GLN A N 1
ATOM 636 C CA . GLN A 1 86 ? -6.956 -4.689 9.400 1.00 97.06 86 GLN A CA 1
ATOM 637 C C . GLN A 1 86 ? -7.100 -3.568 8.363 1.00 97.06 86 GLN A C 1
ATOM 639 O O . GLN A 1 86 ? -7.756 -2.566 8.641 1.00 97.06 86 GLN A O 1
ATOM 644 N N . VAL A 1 87 ? -6.490 -3.719 7.181 1.00 98.12 87 VAL A N 1
ATOM 645 C CA . VAL A 1 87 ? -6.422 -2.662 6.170 1.00 98.12 87 VAL A CA 1
ATOM 646 C C . VAL A 1 87 ? -7.159 -3.032 4.892 1.00 98.12 87 VAL A C 1
ATOM 648 O O . VAL A 1 87 ? -7.122 -4.169 4.432 1.00 98.12 87 VAL A O 1
ATOM 651 N N . PHE A 1 88 ? -7.779 -2.025 4.293 1.00 98.56 88 PHE A N 1
ATOM 652 C CA . PHE A 1 88 ? -8.134 -1.972 2.889 1.00 98.56 88 PHE A CA 1
ATOM 653 C C . PHE A 1 88 ? -6.923 -1.444 2.113 1.00 98.56 88 PHE A C 1
ATOM 6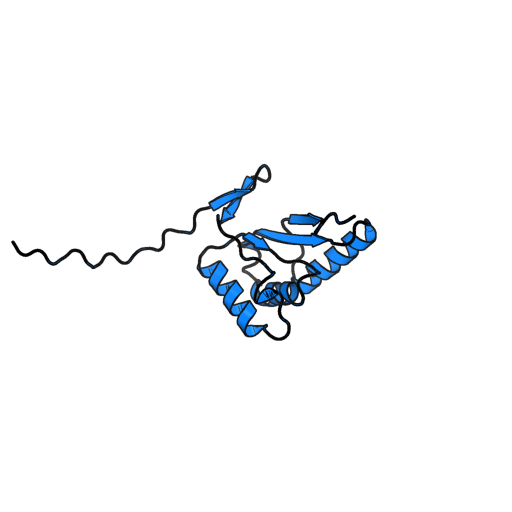55 O O . PHE A 1 88 ? -6.576 -0.264 2.218 1.00 98.56 88 PHE A O 1
ATOM 662 N N . LEU A 1 89 ? -6.248 -2.327 1.377 1.00 98.69 89 LEU A N 1
ATOM 663 C CA . LEU A 1 89 ? -4.997 -2.033 0.686 1.00 98.69 89 LEU A CA 1
ATOM 664 C C . LEU A 1 89 ? -5.230 -1.808 -0.812 1.00 98.69 89 LEU A C 1
ATOM 666 O O . LEU A 1 89 ? -5.536 -2.740 -1.561 1.00 98.69 89 LEU A O 1
ATOM 670 N N . ALA A 1 90 ? -5.041 -0.564 -1.246 1.00 98.56 90 ALA A N 1
ATOM 671 C CA . ALA A 1 90 ? -5.153 -0.145 -2.634 1.00 98.56 90 ALA A CA 1
ATOM 672 C C . ALA A 1 90 ? -3.777 -0.035 -3.309 1.00 98.56 90 ALA A C 1
ATOM 674 O O . ALA A 1 90 ? -2.814 0.473 -2.730 1.00 98.56 90 ALA A O 1
ATOM 675 N N . SER A 1 91 ? -3.695 -0.465 -4.569 1.00 98.56 91 SER A N 1
ATOM 676 C CA . SER A 1 91 ? -2.532 -0.236 -5.433 1.00 98.56 91 SER A CA 1
ATOM 677 C C . SER A 1 91 ? -2.963 0.068 -6.871 1.00 98.56 91 SER A C 1
ATOM 679 O O . SER A 1 91 ? -4.157 0.144 -7.181 1.00 98.56 91 SER A O 1
ATOM 681 N N . LYS A 1 92 ? -1.989 0.308 -7.753 1.00 98.31 92 LYS A N 1
ATOM 682 C CA . LYS A 1 92 ? -2.217 0.884 -9.084 1.00 98.31 92 LYS A CA 1
ATOM 683 C C . LYS A 1 92 ? -1.399 0.204 -10.181 1.00 98.31 92 LYS A C 1
ATOM 685 O O . LYS A 1 92 ? -0.265 -0.190 -9.941 1.00 98.31 92 LYS A O 1
ATOM 690 N N . THR A 1 93 ? -1.908 0.183 -11.407 1.00 98.12 93 THR A N 1
ATOM 691 C CA . THR A 1 93 ? -1.150 -0.125 -12.628 1.00 98.12 93 THR A CA 1
ATOM 692 C C . THR A 1 93 ? -0.933 1.133 -13.451 1.00 98.12 93 THR A C 1
ATOM 694 O O . THR A 1 93 ? -1.879 1.867 -13.715 1.00 98.12 93 THR A O 1
ATOM 697 N N . HIS A 1 94 ? 0.291 1.375 -13.907 1.00 96.00 94 HIS A N 1
ATOM 698 C CA . HIS A 1 94 ? 0.549 2.379 -14.947 1.00 96.00 94 HIS A CA 1
ATOM 699 C C . HIS A 1 94 ? 0.624 1.748 -16.346 1.00 96.00 94 HIS A C 1
ATOM 701 O O . HIS A 1 94 ? 0.521 2.455 -17.343 1.00 96.00 94 HIS A O 1
ATOM 707 N N . ASP A 1 95 ? 0.765 0.422 -16.435 1.00 96.06 95 ASP A N 1
ATOM 708 C CA . ASP A 1 95 ? 0.671 -0.295 -17.702 1.00 96.06 95 ASP A CA 1
ATOM 709 C C . ASP A 1 95 ? -0.804 -0.566 -18.027 1.00 96.06 95 ASP A C 1
ATOM 711 O O . ASP A 1 95 ? -1.555 -1.103 -17.205 1.00 96.06 95 ASP A O 1
ATOM 715 N N . ARG A 1 96 ? -1.219 -0.140 -19.223 1.00 94.75 96 ARG A N 1
ATOM 716 C CA . ARG A 1 96 ? -2.599 -0.230 -19.721 1.00 94.75 96 ARG A CA 1
ATOM 717 C C . ARG A 1 96 ? -2.854 -1.502 -20.529 1.00 94.75 96 ARG A C 1
ATOM 719 O O . ARG A 1 96 ? -4.002 -1.780 -20.869 1.00 94.75 96 ARG A O 1
ATOM 726 N N . SER A 1 97 ? -1.812 -2.264 -20.854 1.00 96.38 97 SER A N 1
ATOM 727 C CA . SER A 1 97 ? -1.960 -3.589 -21.446 1.00 96.38 97 SER A CA 1
ATOM 728 C C . SER A 1 97 ? -2.388 -4.596 -20.379 1.00 96.38 97 SER A C 1
ATOM 730 O O . SER A 1 97 ? -2.007 -4.490 -19.212 1.00 96.38 97 SER A O 1
ATOM 732 N N . ARG A 1 98 ? -3.161 -5.610 -20.783 1.00 97.00 98 ARG A N 1
ATOM 733 C CA . ARG A 1 98 ? -3.570 -6.701 -19.887 1.00 97.00 98 ARG A CA 1
ATOM 734 C C . ARG A 1 98 ? -2.358 -7.355 -19.224 1.00 97.00 98 ARG A C 1
ATOM 736 O O . ARG A 1 98 ? -2.293 -7.437 -18.003 1.00 97.00 98 ARG A O 1
ATOM 743 N N . ASP A 1 99 ? -1.401 -7.804 -20.029 1.00 98.50 99 ASP A N 1
ATOM 744 C CA . ASP A 1 99 ? -0.282 -8.601 -19.526 1.00 98.50 99 ASP A CA 1
ATOM 745 C C . ASP A 1 99 ? 0.697 -7.756 -18.710 1.00 98.50 99 ASP A C 1
ATOM 747 O O . ASP A 1 99 ? 1.254 -8.234 -17.726 1.00 98.50 99 ASP A O 1
ATOM 751 N N . GLY A 1 100 ? 0.889 -6.488 -19.076 1.00 98.25 100 GLY A N 1
ATOM 752 C CA . GLY A 1 100 ? 1.680 -5.561 -18.280 1.00 98.25 100 GLY A CA 1
ATOM 753 C C . GLY A 1 100 ? 1.042 -5.237 -16.937 1.00 98.25 100 GLY A C 1
ATOM 754 O O . GLY A 1 100 ? 1.723 -5.277 -15.913 1.00 98.25 100 GLY A O 1
ATOM 755 N N . SER A 1 101 ? -0.275 -5.017 -16.916 1.00 98.19 101 SER A N 1
ATOM 756 C CA . SER A 1 101 ? -1.009 -4.818 -15.669 1.00 98.19 101 SER A CA 1
ATOM 757 C C . SER A 1 101 ? -0.932 -6.041 -14.753 1.00 98.19 101 SER A C 1
ATOM 759 O O . SER A 1 101 ? -0.670 -5.885 -13.562 1.00 98.19 101 SER A O 1
ATOM 761 N N . LEU A 1 102 ? -1.082 -7.252 -15.300 1.00 98.31 102 LEU A N 1
ATOM 762 C CA . LEU A 1 102 ? -0.971 -8.490 -14.523 1.00 98.31 102 LEU A CA 1
ATOM 763 C C . LEU A 1 102 ? 0.447 -8.712 -13.984 1.00 98.31 102 LEU A C 1
ATOM 765 O O . LEU A 1 102 ? 0.595 -9.013 -12.806 1.00 98.31 102 LEU A O 1
ATOM 769 N N . ARG A 1 103 ? 1.497 -8.450 -14.776 1.00 98.69 103 ARG A N 1
ATOM 770 C CA . ARG A 1 103 ? 2.885 -8.510 -14.274 1.00 98.69 103 ARG A CA 1
ATOM 771 C C . ARG A 1 103 ? 3.131 -7.539 -13.119 1.00 98.69 103 ARG A C 1
ATOM 773 O O . ARG A 1 103 ? 3.808 -7.886 -12.155 1.00 98.69 103 ARG A O 1
ATOM 780 N N . LEU A 1 104 ? 2.594 -6.319 -13.206 1.00 98.50 104 LEU A N 1
ATOM 781 C CA . LEU A 1 104 ? 2.702 -5.335 -12.124 1.00 98.50 104 LEU A CA 1
ATOM 782 C C . LEU A 1 104 ? 1.906 -5.744 -10.882 1.00 98.50 104 LEU A C 1
ATOM 784 O O . LEU A 1 104 ? 2.325 -5.422 -9.766 1.00 98.50 104 LEU A O 1
ATOM 788 N N . LEU A 1 105 ? 0.773 -6.424 -11.060 1.00 98.69 105 LEU A N 1
ATOM 789 C CA . LEU A 1 105 ? 0.004 -6.992 -9.960 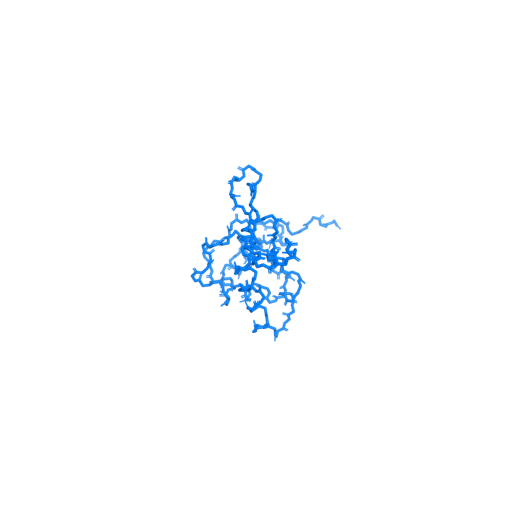1.00 98.69 105 LEU A CA 1
ATOM 790 C C . LEU A 1 105 ? 0.809 -8.093 -9.260 1.00 98.69 105 LEU A C 1
ATOM 792 O O . LEU A 1 105 ? 1.003 -7.994 -8.052 1.00 98.69 105 LEU A O 1
ATOM 796 N N . ASP A 1 106 ? 1.359 -9.054 -10.005 1.00 98.75 106 ASP A N 1
ATOM 797 C CA . ASP A 1 106 ? 2.161 -10.157 -9.457 1.00 98.75 106 ASP A CA 1
ATOM 798 C C . ASP A 1 106 ? 3.382 -9.644 -8.671 1.00 98.75 106 ASP A C 1
ATOM 800 O O . ASP A 1 106 ? 3.590 -10.019 -7.515 1.00 98.75 106 ASP A O 1
ATOM 804 N N . ASP A 1 107 ? 4.149 -8.708 -9.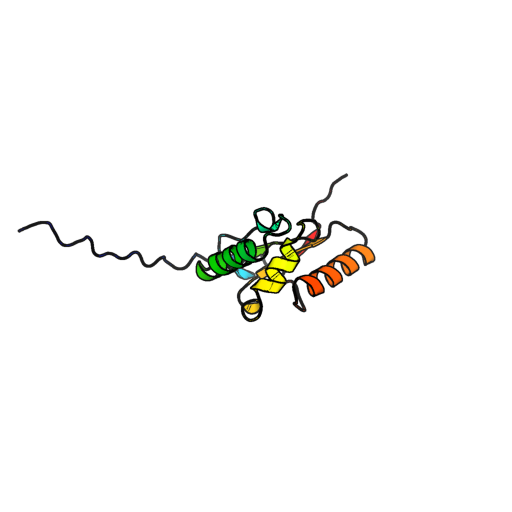247 1.00 98.75 107 ASP A N 1
ATOM 805 C CA . ASP A 1 107 ? 5.272 -8.048 -8.558 1.00 98.75 107 ASP A CA 1
ATOM 806 C C . ASP A 1 107 ? 4.805 -7.286 -7.306 1.00 98.75 107 ASP A C 1
ATOM 808 O O . ASP A 1 107 ? 5.479 -7.277 -6.274 1.00 98.75 107 ASP A O 1
ATOM 812 N N . SER A 1 108 ? 3.627 -6.654 -7.361 1.00 98.69 108 SER A N 1
ATOM 813 C CA . SER A 1 108 ? 3.074 -5.956 -6.199 1.00 98.69 108 SER A CA 1
ATOM 814 C C . SER A 1 108 ? 2.725 -6.911 -5.071 1.00 98.69 108 SER A C 1
ATOM 816 O O . SER A 1 108 ? 3.114 -6.638 -3.939 1.00 98.69 108 SER A O 1
ATOM 818 N N . LEU A 1 109 ? 2.033 -8.010 -5.362 1.00 98.81 109 LEU A N 1
ATOM 819 C CA . LEU A 1 109 ? 1.652 -9.017 -4.372 1.00 98.81 109 LEU A CA 1
ATOM 820 C C . LEU A 1 109 ? 2.888 -9.632 -3.704 1.00 98.81 109 LEU A C 1
ATOM 822 O O . LEU A 1 109 ? 2.946 -9.715 -2.474 1.00 98.81 109 LEU A O 1
ATOM 826 N N . LEU A 1 110 ? 3.924 -9.939 -4.493 1.00 98.75 110 LEU A N 1
ATOM 827 C CA . LEU A 1 110 ? 5.202 -10.435 -3.983 1.00 98.75 110 LEU A CA 1
ATOM 828 C C . LEU A 1 110 ? 5.857 -9.445 -3.006 1.00 98.75 110 LEU A C 1
ATOM 830 O O . LEU A 1 110 ? 6.204 -9.816 -1.882 1.00 98.75 110 LEU A O 1
ATOM 834 N N . ARG A 1 111 ? 6.007 -8.176 -3.405 1.00 98.56 111 ARG A N 1
ATOM 835 C CA . ARG A 1 111 ? 6.654 -7.138 -2.578 1.00 98.56 111 ARG A CA 1
ATOM 836 C C . ARG A 1 111 ? 5.841 -6.784 -1.334 1.00 98.56 111 ARG A C 1
ATOM 838 O O . ARG A 1 111 ? 6.409 -6.578 -0.265 1.00 98.56 111 ARG A O 1
ATOM 845 N N . LEU A 1 112 ? 4.515 -6.764 -1.463 1.00 98.62 112 LEU A N 1
ATOM 846 C CA . LEU A 1 112 ? 3.572 -6.536 -0.367 1.00 98.62 112 LEU A CA 1
ATOM 847 C C . LEU A 1 112 ? 3.405 -7.752 0.550 1.00 98.62 112 LEU A C 1
ATOM 849 O O . LEU A 1 112 ? 2.797 -7.617 1.608 1.00 98.62 112 LEU A O 1
ATOM 853 N N . ARG A 1 113 ? 3.938 -8.919 0.166 1.00 98.44 113 ARG A N 1
ATOM 854 C CA . ARG A 1 113 ? 3.842 -10.181 0.916 1.00 98.44 113 ARG A CA 1
ATOM 855 C C . ARG A 1 113 ? 2.396 -10.535 1.274 1.00 98.44 113 ARG A C 1
ATOM 857 O O . ARG A 1 113 ? 2.092 -10.913 2.403 1.00 98.44 113 ARG A O 1
ATOM 864 N N . THR A 1 114 ? 1.501 -10.382 0.305 1.00 98.62 114 THR A N 1
ATOM 865 C CA . THR A 1 114 ? 0.071 -10.688 0.424 1.00 98.62 114 THR A CA 1
ATOM 866 C C . THR A 1 114 ? -0.408 -11.341 -0.866 1.00 98.62 114 THR A C 1
ATOM 868 O O . THR A 1 114 ? 0.179 -11.145 -1.924 1.00 98.62 114 THR A O 1
ATOM 871 N N . ASP A 1 115 ? -1.469 -12.128 -0.780 1.00 98.12 115 ASP A N 1
ATOM 872 C CA . ASP A 1 115 ? -2.093 -12.841 -1.894 1.00 98.12 115 ASP A CA 1
ATOM 873 C C . ASP A 1 115 ? -3.164 -12.014 -2.624 1.00 98.12 115 ASP A C 1
ATOM 875 O O . ASP A 1 115 ? -3.603 -12.400 -3.705 1.00 98.12 115 ASP A O 1
ATOM 879 N N . HIS A 1 116 ? -3.578 -10.868 -2.070 1.00 98.38 116 HIS A N 1
ATOM 880 C CA . HIS A 1 116 ? -4.601 -10.019 -2.674 1.00 98.38 116 HIS A CA 1
ATOM 881 C C . HIS A 1 116 ? -4.435 -8.524 -2.361 1.00 98.38 116 HIS A C 1
ATOM 883 O O . HIS A 1 116 ? -3.888 -8.110 -1.334 1.00 98.3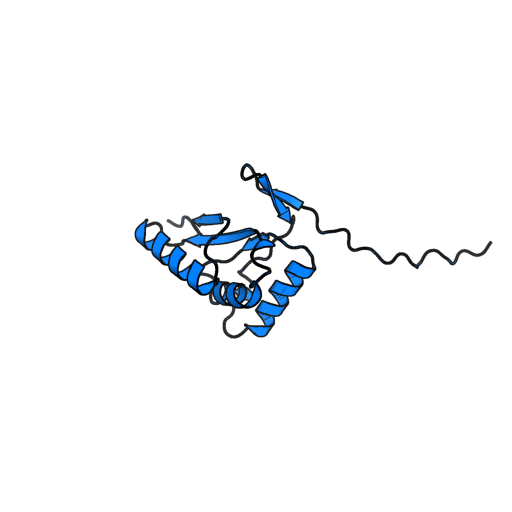8 116 HIS A O 1
ATOM 889 N N . LEU A 1 117 ? -5.007 -7.703 -3.242 1.00 98.56 117 LEU A N 1
ATOM 890 C CA . LEU A 1 117 ? -5.300 -6.290 -3.013 1.00 98.56 117 LEU A CA 1
ATOM 891 C C . LEU A 1 117 ? -6.809 -6.110 -2.895 1.00 98.56 117 LEU A C 1
ATOM 893 O O . LEU A 1 117 ? -7.566 -6.759 -3.613 1.00 98.56 117 LEU A O 1
ATOM 897 N N . ASP A 1 118 ? -7.237 -5.186 -2.043 1.00 98.44 118 ASP A N 1
ATOM 898 C CA . ASP A 1 118 ? -8.654 -4.846 -1.920 1.00 98.44 118 ASP A CA 1
ATOM 899 C C . ASP A 1 118 ? -9.129 -3.961 -3.087 1.00 98.44 118 ASP A C 1
ATOM 901 O O . ASP A 1 118 ? -10.312 -3.939 -3.427 1.00 98.44 118 ASP A O 1
ATOM 905 N N . LEU A 1 119 ? -8.199 -3.234 -3.720 1.00 98.06 119 LEU A N 1
ATOM 906 C CA . LEU A 1 119 ? -8.474 -2.367 -4.862 1.00 98.06 119 LEU A CA 1
ATOM 907 C C . LEU A 1 119 ? -7.257 -2.243 -5.797 1.00 98.06 119 LEU A C 1
ATOM 909 O O . LEU A 1 119 ? -6.159 -1.879 -5.370 1.00 98.06 119 LEU A O 1
ATOM 913 N N . TRP A 1 120 ? -7.476 -2.484 -7.093 1.00 98.06 120 TRP A N 1
ATOM 914 C CA . TRP A 1 120 ? -6.496 -2.307 -8.170 1.00 98.06 120 TRP A CA 1
ATOM 915 C C . TRP A 1 120 ? -6.995 -1.273 -9.182 1.00 98.06 120 TRP A C 1
ATOM 917 O O . TRP A 1 120 ? -8.086 -1.422 -9.728 1.00 98.06 120 TRP A O 1
ATOM 927 N N . GLN A 1 121 ? -6.221 -0.210 -9.413 1.00 97.38 121 GLN A N 1
ATOM 928 C CA . GLN A 1 121 ? -6.666 0.960 -10.187 1.00 97.38 121 GLN A CA 1
ATOM 929 C C . GLN A 1 121 ? -5.726 1.282 -11.348 1.00 97.38 121 GLN A C 1
ATOM 931 O O . GLN A 1 121 ? -4.525 1.050 -11.257 1.00 97.38 121 GLN A O 1
ATOM 936 N N . LEU A 1 122 ? -6.239 1.896 -12.416 1.00 97.06 122 LEU A N 1
ATOM 937 C CA . LEU A 1 122 ? -5.382 2.587 -13.385 1.00 97.06 122 LEU A CA 1
ATOM 938 C C . LEU A 1 122 ? -4.755 3.809 -12.695 1.00 97.06 122 LEU A C 1
ATOM 940 O O . LEU A 1 122 ? -5.467 4.609 -12.094 1.00 97.06 122 LEU A O 1
ATOM 944 N N . HIS A 1 123 ? -3.428 3.925 -12.745 1.00 95.81 123 HIS A N 1
ATOM 945 C CA . HIS A 1 123 ? -2.663 4.935 -12.004 1.00 95.81 123 HIS A CA 1
ATOM 946 C C . HIS A 1 123 ? -2.926 6.334 -12.551 1.00 95.81 123 HIS A C 1
ATOM 948 O O . HIS A 1 123 ? -3.163 7.264 -11.787 1.00 95.81 123 HIS A O 1
ATOM 954 N N . ASP A 1 124 ? -2.921 6.472 -13.871 1.00 91.56 124 ASP A N 1
ATOM 955 C CA . ASP A 1 124 ? -3.335 7.677 -14.570 1.00 91.56 124 ASP A CA 1
ATOM 956 C C . ASP A 1 124 ? -3.745 7.337 -16.011 1.00 91.56 124 ASP A C 1
ATOM 958 O O . ASP A 1 124 ? -3.496 6.237 -16.512 1.00 91.56 124 ASP A O 1
ATOM 962 N N . LEU A 1 125 ? -4.414 8.287 -16.664 1.00 88.62 125 LEU A N 1
ATOM 963 C CA . LEU A 1 125 ? -4.749 8.243 -18.086 1.00 88.62 125 LEU A CA 1
ATOM 964 C C . LEU A 1 125 ? -4.091 9.434 -18.784 1.00 88.62 125 LEU A C 1
ATOM 966 O O . LEU A 1 125 ? -4.776 10.331 -19.273 1.00 88.62 125 LEU A O 1
ATOM 970 N N . ARG A 1 126 ? -2.755 9.481 -18.784 1.00 80.12 126 ARG A N 1
ATOM 971 C CA . ARG A 1 126 ? -2.027 10.473 -19.584 1.00 80.12 126 ARG A CA 1
ATOM 972 C C . ARG A 1 126 ? -2.124 10.144 -21.079 1.00 80.12 126 ARG A C 1
ATOM 974 O O . ARG A 1 126 ? -2.131 8.972 -21.465 1.00 80.12 126 ARG A O 1
ATOM 981 N N . THR A 1 127 ? -2.249 11.197 -21.883 1.00 75.62 127 THR A N 1
ATOM 982 C CA . THR A 1 127 ? -2.297 11.188 -23.354 1.00 75.62 127 THR A CA 1
ATOM 983 C C . THR A 1 127 ? -0.948 11.528 -23.948 1.00 75.62 127 THR A C 1
ATOM 985 O O . THR A 1 127 ? -0.301 12.433 -23.373 1.00 75.62 127 THR A O 1
#

Solvent-accessible surface area (backbone atoms only — not comparable to full-atom values): 7365 Å² total; per-residue (Å²): 139,81,95,79,84,87,85,83,75,77,76,71,77,72,76,53,56,66,43,58,49,74,90,77,56,49,74,28,27,80,52,62,51,68,21,74,56,70,28,36,41,76,95,39,56,76,60,34,29,50,50,54,52,52,40,46,78,60,45,39,19,28,36,39,41,33,78,88,23,68,39,19,38,46,31,48,27,72,53,34,68,96,47,48,90,65,42,47,40,33,36,39,30,80,47,88,49,71,69,52,28,49,52,53,48,54,56,44,31,61,41,35,67,42,95,75,68,76,37,82,39,76,63,68,87,84,130